Protein AF-A0A422M312-F1 (afdb_monomer_lite)

Radius of gyration: 14.42 Å; chains: 1; bounding box: 33×27×39 Å

Organism: Lacticaseibacillus paracasei (NCBI:txid1597)

Secondary structure (DSSP, 8-state):
--EEEEEE-GGG-EEEEEEETTEEEEEEE--S---TTTGGG-----TT-HHHHHHHHHHHHHHHSTT-------STTT--SEEEETTTTEEEEEEEETTEEEEE---TTS-EEEEE-HHHHHHHHHHHHHHHHHHHT-

Structure (mmCIF, N/CA/C/O backbone):
data_AF-A0A422M312-F1
#
_entry.id   AF-A0A422M312-F1
#
loop_
_atom_site.group_PDB
_atom_site.id
_atom_site.type_symbol
_atom_site.label_atom_id
_atom_site.label_alt_id
_atom_site.label_comp_id
_atom_site.label_asym_id
_atom_site.label_entity_id
_atom_site.label_seq_id
_atom_site.pdbx_PDB_ins_code
_atom_site.Cartn_x
_atom_site.Cartn_y
_atom_site.Cartn_z
_atom_site.occupancy
_atom_site.B_iso_or_equiv
_atom_site.auth_seq_id
_atom_site.auth_comp_id
_atom_site.auth_asym_id
_atom_site.auth_atom_id
_atom_site.pdbx_PDB_model_num
ATOM 1 N N . MET A 1 1 ? 14.267 12.890 1.325 1.00 73.19 1 MET A N 1
ATOM 2 C CA . MET A 1 1 ? 13.389 13.545 2.323 1.00 73.19 1 MET A CA 1
ATOM 3 C C . MET A 1 1 ? 12.141 12.694 2.525 1.00 73.19 1 MET A C 1
ATOM 5 O O . MET A 1 1 ? 11.641 12.159 1.543 1.00 73.19 1 MET A O 1
ATOM 9 N N . LYS A 1 2 ? 11.670 12.519 3.767 1.00 86.56 2 LYS A N 1
ATOM 10 C CA . LYS A 1 2 ? 10.434 11.776 4.073 1.00 86.56 2 LYS A CA 1
ATOM 11 C C . LYS A 1 2 ? 9.223 12.608 3.640 1.00 86.56 2 LYS A C 1
ATOM 13 O O . LYS A 1 2 ? 9.138 13.771 4.020 1.00 86.56 2 LYS A O 1
ATOM 18 N N . LYS A 1 3 ? 8.295 12.020 2.886 1.00 90.12 3 LYS A N 1
ATOM 19 C CA . LYS A 1 3 ? 7.008 12.641 2.524 1.00 90.12 3 LYS A CA 1
ATOM 20 C C . LYS A 1 3 ? 5.863 11.756 2.992 1.00 90.12 3 LYS A C 1
ATOM 22 O O . LYS A 1 3 ? 6.014 10.537 3.031 1.00 90.12 3 LYS A O 1
ATOM 27 N N . THR A 1 4 ? 4.758 12.369 3.397 1.00 92.12 4 THR A N 1
ATOM 28 C CA . THR A 1 4 ? 3.590 11.661 3.934 1.00 92.12 4 THR A CA 1
ATOM 29 C C . THR A 1 4 ? 2.318 12.295 3.390 1.00 92.12 4 THR A C 1
ATOM 31 O O . THR A 1 4 ? 2.247 13.519 3.311 1.00 92.12 4 THR A O 1
ATOM 34 N N . LYS A 1 5 ? 1.331 11.470 3.052 1.00 91.62 5 LYS A N 1
ATOM 35 C CA . LYS A 1 5 ? -0.025 11.883 2.690 1.00 91.62 5 LYS A CA 1
ATOM 36 C C . LYS A 1 5 ? -1.023 11.022 3.452 1.00 91.62 5 LYS A C 1
ATOM 38 O O . LYS A 1 5 ? -0.782 9.827 3.609 1.00 91.62 5 LYS A O 1
ATOM 43 N N . SER A 1 6 ? -2.096 11.632 3.937 1.00 89.38 6 SER A N 1
ATOM 44 C CA . SER A 1 6 ? -3.167 10.933 4.645 1.00 89.38 6 SER A CA 1
ATOM 45 C C . SER A 1 6 ? -4.463 11.057 3.858 1.00 89.38 6 SER A C 1
ATOM 47 O O . SER A 1 6 ? -4.741 12.127 3.324 1.00 89.38 6 SER A O 1
ATOM 49 N N . ILE A 1 7 ? -5.228 9.972 3.795 1.00 85.94 7 ILE A N 1
ATOM 50 C CA . ILE A 1 7 ? -6.547 9.902 3.169 1.00 85.94 7 ILE A CA 1
ATOM 51 C C . ILE A 1 7 ? -7.497 9.356 4.224 1.00 85.94 7 ILE A C 1
ATOM 53 O O . ILE A 1 7 ? -7.373 8.206 4.642 1.00 85.94 7 ILE A O 1
ATOM 57 N N . GLU A 1 8 ? -8.419 10.192 4.677 1.00 83.12 8 GLU A N 1
ATOM 58 C CA . GLU A 1 8 ? -9.490 9.774 5.578 1.00 83.12 8 GLU A CA 1
ATOM 59 C C . GLU A 1 8 ? -10.459 8.846 4.837 1.00 83.12 8 GLU A C 1
ATOM 61 O O . GLU A 1 8 ? -10.734 9.048 3.654 1.00 83.12 8 GLU A O 1
ATOM 66 N N . LEU A 1 9 ? -10.960 7.821 5.507 1.00 75.25 9 LEU A N 1
ATOM 67 C CA . LEU A 1 9 ? -11.964 6.893 5.003 1.00 75.25 9 LEU A CA 1
ATOM 68 C C . LEU A 1 9 ? -13.280 7.094 5.760 1.00 75.25 9 LEU A C 1
ATOM 70 O O . LEU A 1 9 ? -13.347 7.824 6.749 1.00 75.25 9 LEU A O 1
ATOM 74 N N . ASP A 1 10 ? -14.322 6.408 5.304 1.00 67.00 10 ASP A N 1
ATOM 75 C CA . ASP A 1 10 ? -15.591 6.361 6.022 1.00 67.00 10 ASP A CA 1
ATOM 76 C C . ASP A 1 10 ? -15.390 5.775 7.429 1.00 67.00 10 ASP A C 1
ATOM 78 O O . ASP A 1 10 ? -14.517 4.931 7.659 1.00 67.00 10 ASP A O 1
ATOM 82 N N . ASN A 1 11 ? -16.210 6.231 8.378 1.00 64.94 11 ASN A N 1
ATOM 83 C CA . ASN A 1 11 ? -16.141 5.828 9.786 1.00 64.94 11 ASN A CA 1
ATOM 84 C C . ASN A 1 11 ? -14.784 6.153 10.429 1.00 64.94 11 ASN A C 1
ATOM 86 O O . ASN A 1 11 ? -14.292 5.355 11.217 1.00 64.94 11 ASN A O 1
ATOM 90 N N . GLY A 1 12 ? -14.166 7.272 10.014 1.00 67.00 12 GLY A N 1
ATOM 91 C CA . GLY A 1 12 ? -12.958 7.926 10.544 1.00 67.00 12 GLY A CA 1
ATOM 92 C C . GLY A 1 12 ? -11.662 7.104 10.570 1.00 67.00 12 GLY A C 1
ATOM 93 O O . GLY A 1 12 ? -10.646 7.568 11.094 1.00 67.00 12 GLY A O 1
ATOM 94 N N . SER A 1 13 ? -11.662 5.904 9.984 1.00 74.44 13 SER A N 1
ATOM 95 C CA . SER A 1 13 ? -10.420 5.193 9.661 1.00 74.44 13 SER A CA 1
ATOM 96 C C . SER A 1 13 ? -9.606 6.032 8.673 1.00 74.44 13 SER A C 1
ATOM 98 O O . SER A 1 13 ? -10.161 6.854 7.948 1.00 74.44 13 SER A O 1
ATOM 100 N N . PHE A 1 14 ? -8.293 5.835 8.581 1.00 80.62 14 PHE A N 1
ATOM 101 C CA . PHE A 1 14 ? -7.504 6.559 7.580 1.00 80.62 14 PHE A CA 1
ATOM 102 C C . PHE A 1 14 ? -6.328 5.754 7.046 1.00 80.62 14 PHE A C 1
ATOM 104 O O . PHE A 1 14 ? -5.787 4.852 7.686 1.00 80.62 14 PHE A O 1
ATOM 111 N N . ILE A 1 15 ? -5.908 6.119 5.841 1.00 84.50 15 ILE A N 1
ATOM 112 C CA . ILE A 1 15 ? -4.732 5.578 5.174 1.00 84.50 15 ILE A CA 1
ATOM 113 C C . ILE A 1 15 ? -3.633 6.620 5.224 1.00 84.50 15 ILE A C 1
ATOM 115 O O . ILE A 1 15 ? -3.852 7.790 4.922 1.00 84.50 15 ILE A O 1
ATOM 119 N N . LYS A 1 16 ? -2.423 6.183 5.545 1.00 88.31 16 LYS A N 1
ATOM 120 C CA . LYS A 1 16 ? -1.216 6.994 5.509 1.00 88.31 16 LYS A CA 1
ATOM 121 C C . LYS A 1 16 ? -0.241 6.400 4.512 1.00 88.31 16 LYS A C 1
ATOM 123 O O . LYS A 1 16 ? 0.233 5.283 4.678 1.00 88.31 16 LYS A O 1
ATOM 128 N N . ILE A 1 17 ? 0.105 7.175 3.498 1.00 91.44 17 ILE A N 1
ATOM 129 C CA . ILE A 1 17 ? 1.078 6.798 2.480 1.00 91.44 17 ILE A CA 1
ATOM 130 C C . ILE A 1 17 ? 2.360 7.565 2.773 1.00 91.44 17 ILE A C 1
ATOM 132 O O . ILE A 1 17 ? 2.379 8.797 2.812 1.00 91.44 17 ILE A O 1
ATOM 136 N N . MET A 1 18 ? 3.440 6.834 3.012 1.00 94.12 18 MET A N 1
ATOM 137 C CA . MET A 1 18 ? 4.737 7.380 3.377 1.00 94.12 18 MET A CA 1
ATOM 138 C C . MET A 1 18 ? 5.784 6.994 2.343 1.00 94.12 18 MET A C 1
ATOM 140 O O . MET A 1 18 ? 5.987 5.821 2.061 1.00 94.12 18 MET A O 1
ATOM 144 N N . SER A 1 19 ? 6.519 7.985 1.850 1.00 94.31 19 SER A N 1
ATOM 145 C CA . SER A 1 19 ? 7.674 7.790 0.978 1.00 94.31 19 SER A CA 1
ATOM 146 C C . SER A 1 19 ? 8.968 8.080 1.731 1.00 94.31 19 SER A C 1
ATOM 148 O O . SER A 1 19 ? 9.114 9.125 2.379 1.00 94.31 19 SER A O 1
ATOM 150 N N . ARG A 1 20 ? 9.935 7.173 1.596 1.00 91.62 20 ARG A N 1
ATOM 151 C CA . ARG A 1 20 ? 11.336 7.304 2.015 1.00 91.62 20 ARG A CA 1
ATOM 152 C C . ARG A 1 20 ? 12.232 6.944 0.820 1.00 91.62 20 ARG A C 1
ATOM 154 O O . ARG A 1 20 ? 11.754 6.306 -0.116 1.00 91.62 20 ARG A O 1
ATOM 161 N N . PRO A 1 21 ? 13.525 7.316 0.824 1.00 90.25 21 PRO A N 1
ATOM 162 C CA . PRO A 1 21 ? 14.449 6.807 -0.185 1.00 90.25 21 PRO A CA 1
ATOM 163 C C . PRO A 1 21 ? 14.348 5.281 -0.269 1.00 90.25 21 PRO A C 1
ATOM 165 O O . PRO A 1 21 ? 14.475 4.596 0.745 1.00 90.25 21 PRO A O 1
ATOM 168 N N . HIS A 1 22 ? 14.073 4.774 -1.469 1.00 90.81 22 HIS A N 1
ATOM 169 C CA . HIS A 1 22 ? 13.989 3.346 -1.777 1.00 90.81 22 HIS A CA 1
ATOM 170 C C . HIS A 1 22 ? 12.880 2.541 -1.081 1.00 90.81 22 HIS A C 1
ATOM 172 O O . HIS A 1 22 ? 12.948 1.311 -1.093 1.00 90.81 22 HIS A O 1
ATOM 178 N N . LYS A 1 23 ? 11.864 3.189 -0.497 1.00 93.81 23 LYS A N 1
ATOM 179 C CA . LYS A 1 23 ? 10.756 2.491 0.165 1.00 93.81 23 LYS A CA 1
ATOM 180 C C . LYS A 1 23 ? 9.490 3.338 0.208 1.00 93.81 23 LYS A C 1
ATOM 182 O O . LYS A 1 23 ? 9.537 4.511 0.583 1.00 93.81 23 LYS A O 1
ATOM 187 N N . VAL A 1 24 ? 8.355 2.707 -0.071 1.00 94.56 24 VAL A N 1
ATOM 188 C CA . VAL A 1 24 ? 7.030 3.266 0.215 1.00 94.56 24 VAL A CA 1
ATOM 189 C C . VAL A 1 24 ? 6.344 2.377 1.239 1.00 94.56 24 VAL A C 1
ATOM 191 O O . VAL A 1 24 ? 6.363 1.159 1.106 1.00 94.56 24 VAL A O 1
ATOM 194 N N . THR A 1 25 ? 5.754 2.994 2.254 1.00 92.00 25 THR A N 1
ATOM 195 C CA . THR A 1 25 ? 4.937 2.312 3.255 1.00 92.00 25 THR A CA 1
ATOM 196 C C . THR A 1 25 ? 3.514 2.828 3.147 1.00 92.00 25 THR A C 1
ATOM 198 O O . THR A 1 25 ? 3.296 4.042 3.184 1.00 92.00 25 THR A O 1
ATOM 201 N N . ILE A 1 26 ? 2.555 1.919 3.035 1.00 89.12 26 ILE A N 1
ATOM 202 C CA . ILE A 1 26 ? 1.132 2.231 3.133 1.00 89.12 26 ILE A CA 1
ATOM 203 C C . ILE A 1 26 ? 0.661 1.679 4.470 1.00 89.12 26 ILE A C 1
ATOM 205 O O . ILE A 1 26 ? 0.721 0.477 4.697 1.00 89.12 26 ILE A O 1
ATOM 209 N N . SER A 1 27 ? 0.249 2.565 5.368 1.00 84.94 27 SER A N 1
ATOM 210 C CA . SER A 1 27 ? -0.268 2.208 6.684 1.00 84.94 27 SER A CA 1
ATOM 211 C C . SER A 1 27 ? -1.770 2.445 6.720 1.00 84.94 27 SER A C 1
ATOM 213 O O . SER A 1 27 ? -2.220 3.507 6.286 1.00 84.94 27 SER A O 1
ATOM 215 N N . ILE A 1 28 ? -2.540 1.502 7.254 1.00 79.38 28 ILE A N 1
ATOM 216 C CA . ILE A 1 28 ? -3.980 1.682 7.467 1.00 79.38 28 ILE A CA 1
ATOM 217 C C . ILE A 1 28 ? -4.285 1.640 8.950 1.00 79.38 28 ILE A C 1
ATOM 219 O O . ILE A 1 28 ? -3.923 0.689 9.637 1.00 79.38 28 ILE A O 1
ATOM 223 N N . TYR A 1 29 ? -4.962 2.686 9.403 1.00 74.62 29 TYR A N 1
ATOM 224 C CA . TYR A 1 29 ? -5.373 2.887 10.777 1.00 74.62 29 TYR A CA 1
ATOM 225 C C . TYR A 1 29 ? -6.873 2.610 10.863 1.00 74.62 29 TYR A C 1
ATOM 227 O O . TYR A 1 29 ? -7.655 3.412 10.334 1.00 74.62 29 TYR A O 1
ATOM 235 N N . PRO A 1 30 ? -7.284 1.477 11.452 1.00 67.81 30 PRO A N 1
ATOM 236 C CA . PRO A 1 30 ? -8.690 1.243 11.735 1.00 67.81 30 PRO A CA 1
ATOM 237 C C . PRO A 1 30 ? -9.182 2.220 12.811 1.00 67.81 30 PRO A C 1
ATOM 239 O O . PRO A 1 30 ? -8.419 2.596 13.703 1.00 67.81 30 PRO A O 1
ATOM 242 N N . ILE A 1 31 ? -10.450 2.634 12.740 1.00 60.41 31 ILE A N 1
ATOM 243 C CA . ILE A 1 31 ? -11.093 3.296 13.879 1.00 60.41 31 ILE A CA 1
ATOM 244 C C . ILE A 1 31 ? -11.390 2.296 14.995 1.00 60.41 31 ILE A C 1
ATOM 246 O O . ILE A 1 31 ? -11.620 1.113 14.756 1.00 60.41 31 ILE A O 1
ATOM 250 N N . SER A 1 32 ? -11.352 2.833 16.211 1.00 48.56 32 SER A N 1
ATOM 251 C CA . SER A 1 32 ? -11.246 2.237 17.546 1.00 48.56 32 SER A CA 1
ATOM 252 C C . SER A 1 32 ? -12.255 1.160 17.975 1.00 48.56 32 SER A C 1
ATOM 254 O O . SER A 1 32 ? -12.259 0.804 19.146 1.00 48.56 32 SER A O 1
ATOM 256 N N . GLU A 1 33 ? -13.099 0.623 17.095 1.00 49.88 33 GLU A N 1
ATOM 257 C CA . GLU A 1 33 ? -14.113 -0.383 17.465 1.00 49.88 33 GLU A CA 1
ATOM 258 C C . GLU A 1 33 ? -14.135 -1.584 16.514 1.00 49.88 33 GLU A C 1
ATOM 260 O O . GLU A 1 33 ? -15.183 -2.126 16.164 1.00 49.88 33 GLU A O 1
ATOM 265 N N . ILE A 1 34 ? -12.961 -2.042 16.090 1.00 52.38 34 ILE A N 1
ATOM 266 C CA . ILE A 1 34 ? -12.855 -3.420 15.615 1.00 52.38 34 ILE A CA 1
ATOM 267 C C . ILE A 1 34 ? -12.815 -4.281 16.882 1.00 52.38 34 ILE A C 1
ATOM 269 O O . ILE A 1 34 ? -11.938 -4.103 17.721 1.00 52.38 34 ILE A O 1
ATOM 273 N N . THR A 1 35 ? -13.810 -5.142 17.099 1.00 52.62 35 THR A N 1
ATOM 274 C CA . THR A 1 35 ? -13.770 -6.118 18.201 1.00 52.62 35 THR A CA 1
ATOM 275 C C . THR A 1 35 ? -12.741 -7.203 17.877 1.00 52.62 35 THR A C 1
ATOM 277 O O . THR A 1 35 ? -12.492 -7.456 16.699 1.00 52.62 35 THR A O 1
ATOM 280 N N . VAL A 1 36 ? -12.168 -7.878 18.888 1.00 48.34 36 VAL A N 1
ATOM 281 C CA . VAL A 1 36 ? -11.199 -8.999 18.735 1.00 48.34 36 VAL A CA 1
ATOM 282 C C . VAL A 1 36 ? -11.639 -10.006 17.651 1.00 48.34 36 VAL A C 1
ATOM 284 O O . VAL A 1 36 ? -10.830 -10.491 16.865 1.00 48.34 36 VAL A O 1
ATOM 287 N N . GLU A 1 37 ? -12.947 -10.237 17.541 1.00 45.56 37 GLU A N 1
ATOM 288 C CA . GLU A 1 37 ? -13.593 -11.160 16.599 1.00 45.56 37 GLU A CA 1
ATOM 289 C C . GLU A 1 37 ? -13.677 -10.634 15.147 1.00 45.56 37 GLU A C 1
ATOM 291 O O . GLU A 1 37 ? -13.771 -11.424 14.209 1.00 45.56 37 GLU A O 1
ATOM 296 N N . LEU A 1 38 ? -13.600 -9.316 14.932 1.00 50.09 38 LEU A N 1
ATOM 297 C CA . LEU A 1 38 ? -13.598 -8.658 13.617 1.00 50.09 38 LEU A CA 1
ATOM 298 C C . LEU A 1 38 ? -12.179 -8.434 13.044 1.00 50.09 38 LEU A C 1
ATOM 300 O O . LEU A 1 38 ? -12.055 -8.201 11.842 1.00 50.09 38 LEU A O 1
ATOM 304 N N . TYR A 1 39 ? -11.105 -8.537 13.841 1.00 51.34 39 TYR A N 1
ATOM 305 C CA . TYR A 1 39 ? -9.727 -8.212 13.407 1.00 51.34 39 TYR A CA 1
ATOM 306 C C . TYR A 1 39 ? -9.148 -9.149 12.341 1.00 51.34 39 TYR A C 1
ATOM 308 O O . TYR A 1 39 ? -8.424 -8.693 11.451 1.00 51.34 39 TYR A O 1
ATOM 316 N N . ALA A 1 40 ? -9.494 -10.439 12.380 1.00 49.56 40 ALA A N 1
ATOM 317 C CA . ALA A 1 40 ? -9.016 -11.417 11.399 1.00 49.56 40 ALA A CA 1
ATOM 318 C C . ALA A 1 40 ? -9.578 -11.171 9.982 1.00 49.56 40 ALA A C 1
ATOM 320 O O . ALA A 1 40 ? -9.007 -11.632 8.995 1.00 49.56 40 ALA A O 1
ATOM 321 N N . HIS A 1 41 ? -10.678 -10.414 9.869 1.00 47.81 41 HIS A N 1
ATOM 322 C CA . HIS A 1 41 ? -11.415 -10.196 8.618 1.00 47.81 41 HIS A CA 1
ATOM 323 C C . HIS A 1 41 ? -11.772 -8.732 8.351 1.00 47.81 41 HIS A C 1
ATOM 325 O O . HIS A 1 41 ? -12.574 -8.442 7.457 1.00 47.81 41 HIS A O 1
ATOM 331 N N . ALA A 1 42 ? -11.197 -7.799 9.108 1.00 52.03 42 ALA A N 1
ATOM 332 C CA . ALA A 1 42 ? -11.432 -6.388 8.880 1.00 52.03 42 ALA A CA 1
ATOM 333 C C . ALA A 1 42 ? -10.965 -6.011 7.471 1.00 52.03 42 ALA A C 1
ATOM 335 O O . ALA A 1 42 ? -9.922 -6.460 6.997 1.00 52.03 42 ALA A O 1
ATOM 336 N N . LYS A 1 43 ? -11.800 -5.227 6.785 1.00 57.47 43 LYS A N 1
ATOM 337 C CA . LYS A 1 43 ? -11.647 -4.889 5.374 1.00 57.47 43 LYS A CA 1
ATOM 338 C C . LYS A 1 43 ? -11.974 -3.420 5.181 1.00 57.47 43 LYS A C 1
ATOM 340 O O . LYS A 1 43 ? -13.138 -3.026 5.230 1.00 57.47 43 LYS A O 1
ATOM 345 N N . ALA A 1 44 ? -10.951 -2.604 4.953 1.00 60.03 44 ALA A N 1
ATOM 346 C CA . ALA A 1 44 ? -11.161 -1.230 4.517 1.00 60.03 44 ALA A CA 1
ATOM 347 C C . ALA A 1 44 ? -11.606 -1.216 3.047 1.00 60.03 44 ALA A C 1
ATOM 349 O O . ALA A 1 44 ? -11.147 -2.024 2.241 1.00 60.03 44 ALA A O 1
ATOM 350 N N . LYS A 1 45 ? -12.499 -0.288 2.693 1.00 62.94 45 LYS A N 1
ATOM 351 C CA . LYS A 1 45 ? -12.919 -0.042 1.310 1.00 62.94 45 LYS A CA 1
ATOM 352 C C . LYS A 1 45 ? -12.725 1.434 0.995 1.00 62.94 45 LYS A C 1
ATOM 354 O O . LYS A 1 45 ? -13.328 2.290 1.626 1.00 62.94 45 LYS A O 1
ATOM 359 N N . ILE A 1 46 ? -11.911 1.729 -0.015 1.00 64.88 46 ILE A N 1
ATOM 360 C CA . ILE A 1 46 ? -11.667 3.097 -0.503 1.00 64.88 46 ILE A CA 1
ATOM 361 C C . ILE A 1 46 ? -12.723 3.460 -1.564 1.00 64.88 46 ILE A C 1
ATOM 363 O O . ILE A 1 46 ? -12.405 3.778 -2.710 1.00 64.88 46 ILE A O 1
ATOM 367 N N . ALA A 1 47 ? -14.009 3.341 -1.223 1.00 62.66 47 ALA A N 1
ATOM 368 C CA . ALA A 1 47 ? -15.075 3.731 -2.144 1.00 62.66 47 ALA A CA 1
ATOM 369 C C . ALA A 1 47 ? -15.030 5.252 -2.375 1.00 62.66 47 ALA A C 1
ATOM 371 O O . ALA A 1 47 ? -14.854 6.017 -1.435 1.00 62.66 47 ALA A O 1
ATOM 372 N N . GLY A 1 48 ? -15.137 5.706 -3.627 1.00 70.12 48 GLY A N 1
ATOM 373 C CA . GLY A 1 48 ? -15.187 7.139 -3.962 1.00 70.12 48 GLY A CA 1
ATOM 374 C C . GLY A 1 48 ? -13.862 7.914 -3.865 1.00 70.12 48 GLY A C 1
ATOM 375 O O . GLY A 1 48 ? -13.791 9.025 -4.378 1.00 70.12 48 GLY A O 1
ATOM 376 N N . LYS A 1 49 ? -12.797 7.337 -3.287 1.00 77.44 49 LYS A N 1
ATOM 377 C CA . LYS A 1 49 ? -11.458 7.963 -3.182 1.00 77.44 49 LYS A CA 1
ATOM 378 C C . LYS A 1 49 ? -10.365 7.234 -3.971 1.00 77.44 49 LYS A C 1
ATOM 380 O O . LYS A 1 49 ? -9.179 7.459 -3.747 1.00 77.44 49 LYS A O 1
ATOM 385 N N . ALA A 1 50 ? -10.745 6.357 -4.902 1.00 79.31 50 ALA A N 1
ATOM 386 C CA . ALA A 1 50 ? -9.806 5.538 -5.673 1.00 79.31 50 ALA A CA 1
ATOM 387 C C . ALA A 1 50 ? -8.795 6.379 -6.479 1.00 79.31 50 ALA A C 1
ATOM 389 O O . ALA A 1 50 ? -7.600 6.094 -6.439 1.00 79.31 50 ALA A O 1
ATOM 390 N N . GLU A 1 51 ? -9.249 7.449 -7.140 1.00 83.69 51 GLU A N 1
ATOM 391 C CA . GLU A 1 51 ? -8.372 8.367 -7.887 1.00 83.69 51 GLU A CA 1
ATOM 392 C C . GLU A 1 51 ? -7.404 9.121 -6.968 1.00 83.69 51 GLU A C 1
ATOM 394 O O . GLU A 1 51 ? -6.213 9.245 -7.261 1.00 83.69 51 GLU A O 1
ATOM 399 N N . GLU A 1 52 ? -7.895 9.593 -5.818 1.00 88.38 52 GLU A N 1
ATOM 400 C CA . GLU A 1 52 ? -7.063 10.254 -4.811 1.00 88.38 52 GLU A CA 1
ATOM 401 C C . GLU A 1 52 ? -5.986 9.301 -4.279 1.00 88.38 52 GLU A C 1
ATOM 403 O O . GLU A 1 52 ? -4.816 9.680 -4.169 1.00 88.38 52 GLU A O 1
ATOM 408 N N . TYR A 1 53 ? -6.371 8.055 -3.999 1.00 87.69 53 TYR A N 1
ATOM 409 C CA . TYR A 1 53 ? -5.471 7.011 -3.536 1.00 87.69 53 TYR A CA 1
ATOM 410 C C . TYR A 1 53 ? -4.411 6.662 -4.582 1.00 87.69 53 TYR A C 1
ATOM 412 O O . TYR A 1 53 ? -3.222 6.728 -4.271 1.00 87.69 53 TYR A O 1
ATOM 420 N N . LEU A 1 54 ? -4.807 6.367 -5.826 1.00 89.44 54 LEU A N 1
ATOM 421 C CA . LEU A 1 54 ? -3.872 6.073 -6.915 1.00 89.44 54 LEU A CA 1
ATOM 422 C C . LEU A 1 54 ? -2.882 7.225 -7.106 1.00 89.44 54 LEU A C 1
ATOM 424 O O . LEU A 1 54 ? -1.672 6.998 -7.147 1.00 89.44 54 LEU A O 1
ATOM 428 N N . LYS A 1 55 ? -3.372 8.469 -7.139 1.00 91.88 55 LYS A N 1
ATOM 429 C CA . LYS A 1 55 ? -2.517 9.655 -7.240 1.00 91.88 55 LYS A CA 1
ATOM 430 C C . LYS A 1 55 ? -1.530 9.742 -6.075 1.00 91.88 55 LYS A C 1
ATOM 432 O O . LYS A 1 55 ? -0.350 9.994 -6.299 1.00 91.88 55 LYS A O 1
ATOM 437 N N . ALA A 1 56 ? -1.977 9.512 -4.843 1.00 93.31 56 ALA A N 1
ATOM 438 C CA . ALA A 1 56 ? -1.112 9.567 -3.668 1.00 93.31 56 ALA A CA 1
ATOM 439 C C . ALA A 1 56 ? -0.052 8.448 -3.649 1.00 93.31 56 ALA A C 1
ATOM 441 O O . ALA A 1 56 ? 1.090 8.695 -3.254 1.00 93.31 56 ALA A O 1
ATOM 442 N N . VAL A 1 57 ? -0.399 7.236 -4.097 1.00 93.56 57 VAL A N 1
ATOM 443 C CA . VAL A 1 57 ? 0.549 6.117 -4.226 1.00 93.56 57 VAL A CA 1
ATOM 444 C C . VAL A 1 57 ? 1.567 6.403 -5.330 1.00 93.56 57 VAL A C 1
ATOM 446 O O . VAL A 1 57 ? 2.763 6.237 -5.094 1.00 93.56 57 VAL A O 1
ATOM 449 N N . GLN A 1 58 ? 1.127 6.903 -6.488 1.00 95.06 58 GLN A N 1
ATOM 450 C CA . GLN A 1 58 ? 2.008 7.304 -7.588 1.00 95.06 58 GLN A CA 1
ATOM 451 C C . GLN A 1 58 ? 2.978 8.409 -7.151 1.00 95.06 58 GLN A C 1
ATOM 453 O O . GLN A 1 58 ? 4.187 8.264 -7.313 1.00 95.06 58 GLN A O 1
ATOM 458 N N . GLU A 1 59 ? 2.478 9.467 -6.502 1.00 95.50 59 GLU A N 1
ATOM 459 C CA . GLU A 1 59 ? 3.310 10.538 -5.943 1.00 95.50 59 GLU A CA 1
ATOM 460 C C . GLU A 1 59 ? 4.358 9.972 -4.973 1.00 95.50 59 GLU A C 1
ATOM 462 O O . GLU A 1 59 ? 5.532 10.343 -5.024 1.00 95.50 59 GLU A O 1
ATOM 467 N N . ALA A 1 60 ? 3.969 9.065 -4.073 1.00 96.69 60 ALA A N 1
ATOM 468 C CA . ALA A 1 60 ? 4.902 8.434 -3.145 1.00 96.69 60 ALA A CA 1
ATOM 469 C C . ALA A 1 60 ? 5.952 7.577 -3.868 1.00 96.69 60 ALA A C 1
ATOM 471 O O . ALA A 1 60 ? 7.130 7.621 -3.513 1.00 96.69 60 ALA A O 1
ATOM 472 N N . ALA A 1 61 ? 5.544 6.841 -4.897 1.00 96.44 61 ALA A N 1
ATOM 473 C CA . ALA A 1 61 ? 6.420 5.990 -5.681 1.00 96.44 61 ALA A CA 1
ATOM 474 C C . ALA A 1 61 ? 7.453 6.802 -6.477 1.00 96.44 61 ALA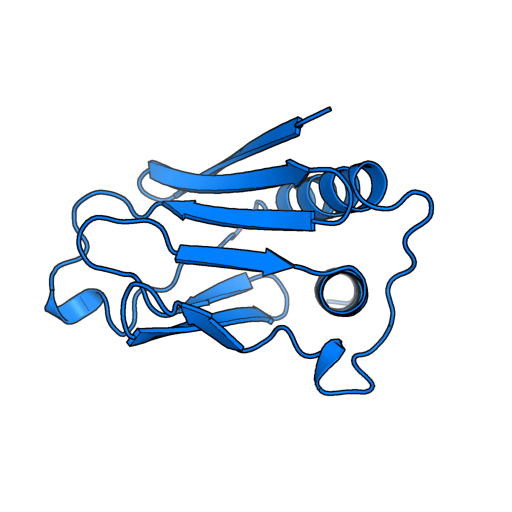 A C 1
ATOM 476 O O . ALA A 1 61 ? 8.640 6.490 -6.397 1.00 96.44 61 ALA A O 1
ATOM 477 N N . ASP A 1 62 ? 7.045 7.883 -7.145 1.00 95.94 62 ASP A N 1
ATOM 478 C CA . ASP A 1 62 ? 7.956 8.785 -7.864 1.00 95.94 62 ASP A CA 1
ATOM 479 C C . ASP A 1 62 ? 8.956 9.470 -6.926 1.00 95.94 62 ASP A C 1
ATOM 481 O O . ASP A 1 62 ? 10.122 9.668 -7.270 1.00 95.94 62 ASP A O 1
ATOM 485 N N . ASN A 1 63 ? 8.525 9.791 -5.702 1.00 95.44 63 ASN A N 1
ATOM 486 C CA . ASN A 1 63 ? 9.409 10.347 -4.681 1.00 95.44 63 ASN A CA 1
ATOM 487 C C . ASN A 1 63 ? 10.463 9.337 -4.190 1.00 95.44 63 ASN A C 1
ATOM 489 O O . ASN A 1 63 ? 11.578 9.741 -3.851 1.00 95.44 63 ASN A O 1
ATOM 493 N N . ALA A 1 64 ? 10.120 8.049 -4.099 1.00 96.25 64 ALA A N 1
ATOM 494 C CA . ALA A 1 64 ? 11.034 6.996 -3.654 1.00 96.25 64 ALA A CA 1
ATOM 495 C C . ALA A 1 64 ? 11.939 6.482 -4.787 1.00 96.25 64 ALA A C 1
ATOM 497 O O . ALA A 1 64 ? 13.101 6.138 -4.543 1.00 96.25 64 ALA A O 1
ATOM 498 N N . TRP A 1 65 ? 11.411 6.443 -6.013 1.00 96.69 65 TRP A N 1
ATOM 499 C CA . TRP A 1 65 ? 12.061 5.951 -7.222 1.00 96.69 65 TRP A CA 1
ATOM 500 C C . TRP A 1 65 ? 11.647 6.809 -8.431 1.00 96.69 65 TRP A C 1
ATOM 502 O O . TRP A 1 65 ? 10.630 6.523 -9.061 1.00 96.69 65 TRP A O 1
ATOM 512 N N . PRO A 1 66 ? 12.443 7.824 -8.807 1.00 93.81 66 PRO A N 1
ATOM 513 C CA . PRO A 1 66 ? 12.134 8.666 -9.959 1.00 93.81 66 PRO A CA 1
ATOM 514 C C . PRO A 1 66 ? 11.950 7.850 -11.243 1.00 93.81 66 PRO A C 1
ATOM 516 O O . PRO A 1 66 ? 12.744 6.945 -11.525 1.00 93.81 66 PRO A O 1
ATOM 519 N N . ASN A 1 67 ? 10.930 8.197 -12.035 1.00 91.88 67 ASN A N 1
ATOM 520 C CA . ASN A 1 67 ? 10.560 7.505 -13.275 1.00 91.88 67 ASN A CA 1
ATOM 521 C C . ASN A 1 67 ? 10.212 6.022 -13.060 1.00 91.88 67 ASN A C 1
ATOM 523 O O . ASN A 1 67 ? 10.575 5.162 -13.874 1.00 91.88 67 ASN A O 1
ATOM 527 N N . ILE A 1 68 ? 9.554 5.694 -11.944 1.00 95.81 68 ILE A N 1
ATOM 528 C CA . ILE A 1 68 ? 9.056 4.339 -11.721 1.00 95.81 68 ILE A CA 1
ATOM 529 C C . ILE A 1 68 ? 8.044 3.974 -12.810 1.00 95.81 68 ILE A C 1
ATOM 531 O O . ILE A 1 68 ? 7.161 4.753 -13.156 1.00 95.81 68 ILE A O 1
ATOM 535 N N . LYS A 1 69 ? 8.194 2.775 -13.376 1.00 96.50 69 LYS A N 1
ATOM 536 C CA . LYS A 1 69 ? 7.304 2.269 -14.423 1.00 96.50 69 LYS A CA 1
ATOM 537 C C . LYS A 1 69 ? 6.465 1.119 -13.878 1.00 96.50 69 LYS A C 1
ATOM 539 O O . LYS A 1 69 ? 7.080 0.144 -13.427 1.00 96.50 69 LYS A O 1
ATOM 544 N N . PRO A 1 70 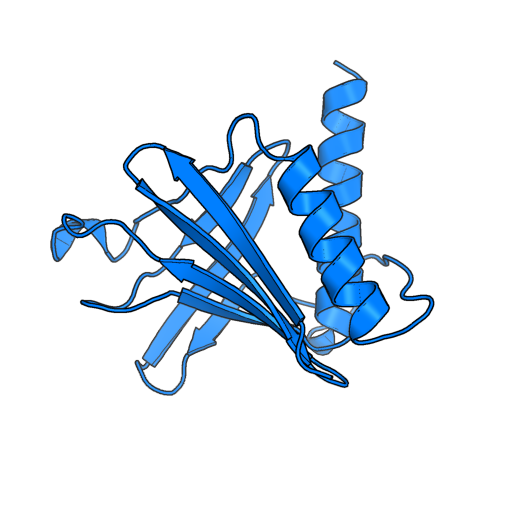? 5.126 1.211 -13.931 1.00 95.31 70 PRO A N 1
ATOM 545 C CA . PRO A 1 70 ? 4.243 0.094 -13.629 1.00 95.31 70 PRO A CA 1
ATOM 546 C C . PRO A 1 70 ? 4.581 -1.127 -14.489 1.00 95.31 70 PRO A C 1
ATOM 548 O O . PRO A 1 70 ? 4.963 -0.984 -15.653 1.00 95.31 70 PRO A O 1
ATOM 551 N N . LYS A 1 71 ? 4.489 -2.324 -13.910 1.00 94.88 71 LYS A N 1
ATOM 552 C CA . LYS A 1 71 ? 4.803 -3.584 -14.594 1.00 94.88 71 LYS A CA 1
ATOM 553 C C . LYS A 1 71 ? 4.059 -4.752 -13.938 1.00 94.88 71 LYS A C 1
ATOM 555 O O . LYS A 1 71 ? 4.042 -4.837 -12.717 1.00 94.88 71 LYS A O 1
ATOM 560 N N . VAL A 1 72 ? 3.580 -5.703 -14.734 1.00 92.44 72 VAL A N 1
ATOM 561 C CA . VAL A 1 72 ? 3.002 -6.970 -14.247 1.00 92.44 72 VAL A CA 1
ATOM 562 C C . VAL A 1 72 ? 3.973 -7.703 -13.309 1.00 92.44 72 VAL A C 1
ATOM 564 O O . VAL A 1 72 ? 5.186 -7.731 -13.552 1.00 92.44 72 VAL A O 1
ATOM 567 N N . ALA A 1 73 ? 3.453 -8.296 -12.233 1.00 90.25 73 ALA A N 1
ATOM 568 C CA . ALA A 1 73 ? 4.249 -9.144 -11.351 1.00 90.25 73 ALA A CA 1
ATOM 569 C C . ALA A 1 73 ? 4.791 -10.360 -12.123 1.00 90.25 73 ALA A C 1
ATOM 571 O O . ALA A 1 73 ? 4.036 -11.133 -12.701 1.00 90.25 73 ALA A O 1
ATOM 572 N N . ASP A 1 74 ? 6.116 -10.518 -12.142 1.00 91.19 74 ASP A N 1
ATOM 573 C CA . ASP A 1 74 ? 6.812 -11.570 -12.899 1.00 91.19 74 ASP A CA 1
ATOM 574 C C . ASP A 1 74 ? 7.712 -12.452 -12.025 1.00 91.19 74 ASP A C 1
ATOM 576 O O . ASP A 1 74 ? 8.451 -13.300 -12.525 1.00 91.19 74 ASP A O 1
ATOM 580 N N . SER A 1 75 ? 7.717 -12.213 -10.714 1.00 88.62 75 SER A N 1
ATOM 581 C CA . SER A 1 75 ? 8.513 -12.968 -9.757 1.00 88.62 75 SER A CA 1
ATOM 582 C C . SER A 1 75 ? 8.002 -12.780 -8.334 1.00 88.62 75 SER A C 1
ATOM 584 O O . SER A 1 75 ? 7.326 -11.801 -8.028 1.00 88.62 75 SER A O 1
ATOM 586 N N . TRP A 1 76 ? 8.452 -13.652 -7.433 1.00 82.88 76 TRP A N 1
ATOM 587 C CA . TRP A 1 76 ? 8.230 -13.542 -5.988 1.00 82.88 76 TRP A CA 1
ATOM 588 C C . TRP A 1 76 ? 8.618 -12.178 -5.399 1.00 82.88 76 TRP A C 1
ATOM 590 O O . TRP A 1 76 ? 7.974 -11.673 -4.490 1.00 82.88 76 TRP A O 1
ATOM 600 N N . GLY A 1 77 ? 9.665 -11.537 -5.929 1.00 85.12 77 GLY A N 1
ATOM 601 C CA . GLY A 1 77 ? 10.089 -10.212 -5.462 1.00 85.12 77 GLY A CA 1
ATOM 602 C C . GLY A 1 77 ? 9.173 -9.068 -5.912 1.00 85.12 77 GLY A C 1
ATOM 603 O O . GLY A 1 77 ? 9.325 -7.951 -5.418 1.00 85.12 77 GLY A O 1
ATOM 604 N N . ALA A 1 78 ? 8.284 -9.328 -6.873 1.00 88.12 78 ALA A N 1
ATOM 605 C CA . ALA A 1 78 ? 7.268 -8.404 -7.366 1.00 88.12 78 ALA A CA 1
ATOM 606 C C . ALA A 1 78 ? 5.881 -8.675 -6.760 1.00 88.12 78 ALA A C 1
ATOM 608 O O . ALA A 1 78 ? 5.033 -7.788 -6.807 1.00 88.12 78 ALA A O 1
ATOM 609 N N . ASP A 1 79 ? 5.681 -9.850 -6.158 1.00 87.81 79 ASP A N 1
ATOM 610 C CA . ASP A 1 79 ? 4.457 -10.178 -5.439 1.00 87.81 79 ASP A CA 1
ATOM 611 C C . ASP A 1 79 ? 4.310 -9.293 -4.196 1.00 87.81 79 ASP A C 1
ATOM 613 O O . ASP A 1 79 ? 5.221 -9.169 -3.362 1.00 87.81 79 ASP A O 1
ATOM 617 N N . TYR A 1 80 ? 3.169 -8.619 -4.136 1.00 87.31 80 TYR A N 1
ATOM 618 C CA . TYR A 1 80 ? 2.781 -7.689 -3.090 1.00 87.31 80 TYR A CA 1
ATOM 619 C C . TYR A 1 80 ? 1.485 -8.115 -2.391 1.00 87.31 80 TYR A C 1
ATOM 621 O O . TYR A 1 80 ? 1.104 -7.443 -1.434 1.00 87.31 80 TYR A O 1
ATOM 629 N N . ALA A 1 81 ? 0.815 -9.171 -2.878 1.00 82.31 81 ALA A N 1
ATOM 630 C CA . ALA A 1 81 ? -0.535 -9.535 -2.465 1.00 82.31 81 ALA A CA 1
ATOM 631 C C . ALA A 1 81 ? -0.597 -9.897 -0.982 1.00 82.31 81 ALA A C 1
ATOM 633 O O . ALA A 1 81 ? -1.560 -9.534 -0.317 1.00 82.31 81 ALA A O 1
ATOM 634 N N . GLU A 1 82 ? 0.458 -10.533 -0.469 1.00 79.50 82 GLU A N 1
ATOM 635 C CA . GLU A 1 82 ? 0.613 -10.903 0.933 1.00 79.50 82 GLU A CA 1
ATOM 636 C C . GLU A 1 82 ? 1.938 -10.355 1.491 1.00 79.50 82 GLU A C 1
ATOM 638 O O . GLU A 1 82 ? 3.008 -10.469 0.878 1.00 79.50 82 GLU A O 1
ATOM 643 N N . MET A 1 83 ? 1.883 -9.723 2.662 1.00 78.44 83 MET A N 1
ATOM 644 C CA . MET A 1 83 ? 3.048 -9.202 3.372 1.00 78.44 83 MET A CA 1
ATOM 645 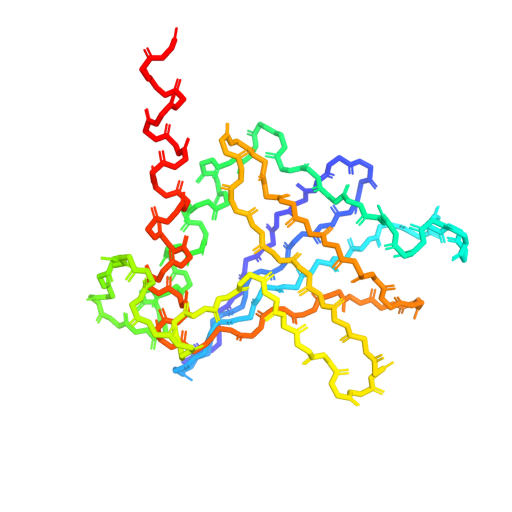C C . MET A 1 83 ? 3.036 -9.668 4.823 1.00 78.44 83 MET A C 1
ATOM 647 O O . MET A 1 83 ? 2.106 -9.378 5.568 1.00 78.44 83 MET A O 1
ATOM 651 N N . TYR A 1 84 ? 4.105 -10.349 5.223 1.00 75.75 84 TYR A N 1
ATOM 652 C CA . TYR A 1 84 ? 4.271 -10.854 6.580 1.00 75.75 84 TYR A CA 1
ATOM 653 C C . TYR A 1 84 ? 4.820 -9.780 7.528 1.00 75.75 84 TYR A C 1
ATOM 655 O O . TYR A 1 84 ? 5.860 -9.169 7.253 1.00 75.75 84 TYR A O 1
ATOM 663 N N . ASP A 1 85 ? 4.157 -9.590 8.667 1.00 74.19 85 ASP A N 1
ATOM 664 C CA . ASP A 1 85 ? 4.632 -8.772 9.779 1.00 74.19 85 ASP A CA 1
ATOM 665 C C . ASP A 1 85 ? 5.296 -9.644 10.841 1.00 74.19 85 ASP A C 1
ATOM 667 O O . ASP A 1 85 ? 4.656 -10.265 11.690 1.00 74.19 85 ASP A O 1
ATOM 671 N N . THR A 1 86 ? 6.626 -9.629 10.832 1.00 76.06 86 THR A N 1
ATOM 672 C CA . THR A 1 86 ? 7.441 -10.410 11.766 1.00 76.06 86 THR A CA 1
ATOM 673 C C . THR A 1 86 ? 7.234 -10.019 13.227 1.00 76.06 86 THR A C 1
ATOM 675 O O . THR A 1 86 ? 7.465 -10.842 14.106 1.00 76.06 86 THR A O 1
ATOM 678 N N . LYS A 1 87 ? 6.826 -8.777 13.524 1.00 74.38 87 LYS A N 1
ATOM 679 C CA . LYS A 1 87 ? 6.634 -8.338 14.914 1.00 74.38 87 LYS A CA 1
ATOM 680 C C . LYS A 1 87 ? 5.439 -9.044 15.552 1.00 74.38 87 LYS A C 1
ATOM 682 O O . LYS A 1 87 ? 5.426 -9.221 16.768 1.00 74.38 87 LYS A O 1
ATOM 687 N N . ARG A 1 88 ? 4.431 -9.377 14.749 1.00 68.38 88 ARG A N 1
ATOM 688 C CA . ARG A 1 88 ? 3.136 -9.864 15.228 1.00 68.38 88 ARG A CA 1
ATOM 689 C C . ARG A 1 88 ? 2.779 -11.262 14.745 1.00 68.38 88 ARG A C 1
ATOM 691 O O . ARG A 1 88 ? 1.767 -11.777 15.195 1.00 68.38 88 ARG A O 1
ATOM 698 N N . ASP A 1 89 ? 3.618 -11.859 13.901 1.00 73.50 89 ASP A N 1
ATOM 699 C CA . ASP A 1 89 ? 3.427 -13.210 13.368 1.00 73.50 89 ASP A CA 1
ATOM 700 C C . ASP A 1 89 ? 2.092 -13.349 12.615 1.00 73.50 89 ASP A C 1
ATOM 702 O O . ASP A 1 89 ? 1.311 -14.274 12.818 1.00 73.50 89 ASP A O 1
ATOM 706 N N . VAL A 1 90 ? 1.801 -12.358 11.763 1.00 68.81 90 VAL A N 1
ATOM 707 C CA . VAL A 1 90 ? 0.571 -12.289 10.961 1.00 68.81 90 VAL A CA 1
ATOM 708 C C . VAL A 1 90 ? 0.870 -11.882 9.522 1.00 68.81 90 VAL A C 1
ATOM 710 O O . VAL A 1 90 ? 1.818 -11.140 9.252 1.00 68.81 90 VAL A O 1
ATOM 713 N N . ASN A 1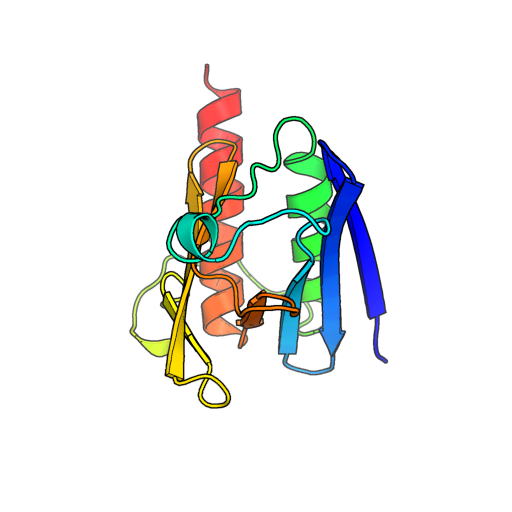 91 ? 0.032 -12.345 8.596 1.00 70.50 91 ASN A N 1
ATOM 714 C CA . ASN A 1 91 ? 0.043 -11.912 7.204 1.00 70.50 91 ASN A CA 1
ATOM 715 C C . ASN A 1 91 ? -1.015 -10.837 6.960 1.00 70.50 91 ASN A C 1
ATOM 717 O O . ASN A 1 91 ? -2.143 -10.921 7.450 1.00 70.50 91 ASN A O 1
ATOM 721 N N . TYR A 1 92 ? -0.635 -9.849 6.162 1.00 70.06 92 TYR A N 1
ATOM 722 C CA . TYR A 1 92 ? -1.509 -8.802 5.667 1.00 70.06 92 TYR A CA 1
ATOM 723 C C . TYR A 1 92 ? -1.732 -8.983 4.175 1.00 70.06 92 TYR A C 1
ATOM 725 O O . TYR A 1 92 ? -0.771 -9.216 3.442 1.00 70.06 92 TYR A O 1
ATOM 733 N N . GLU A 1 93 ? -2.963 -8.803 3.705 1.00 73.19 93 GLU A N 1
ATOM 734 C CA . GLU A 1 93 ? -3.255 -8.846 2.270 1.00 73.19 93 GLU A CA 1
ATOM 735 C C . GLU A 1 93 ? -3.575 -7.455 1.744 1.00 73.19 93 GLU A C 1
ATOM 737 O O . GLU A 1 93 ? -4.436 -6.785 2.306 1.00 73.19 93 GLU A O 1
ATOM 742 N N . ILE A 1 94 ? -2.941 -7.038 0.645 1.00 74.50 94 ILE A N 1
ATOM 743 C CA . ILE A 1 94 ? -3.331 -5.829 -0.091 1.00 74.50 94 ILE A CA 1
ATOM 744 C C . ILE A 1 94 ? -3.566 -6.154 -1.560 1.00 74.50 94 ILE A C 1
ATOM 746 O O . ILE A 1 94 ? -2.696 -6.685 -2.244 1.00 74.50 94 ILE A O 1
ATOM 750 N N . GLY A 1 95 ? -4.747 -5.806 -2.066 1.00 68.69 95 GLY A N 1
ATOM 751 C CA . GLY A 1 95 ? -5.116 -6.057 -3.457 1.00 68.69 95 GLY A CA 1
ATOM 752 C C . GLY A 1 95 ? -5.926 -4.920 -4.063 1.00 68.69 95 GLY A C 1
ATOM 753 O O . GLY A 1 95 ? -6.741 -4.299 -3.380 1.00 68.69 95 GLY A O 1
ATOM 754 N N . GLY A 1 96 ? -5.722 -4.660 -5.357 1.00 58.88 96 GLY A N 1
ATOM 755 C CA . GLY A 1 96 ? -6.544 -3.743 -6.147 1.00 58.88 96 GLY A CA 1
ATOM 756 C C . GLY A 1 96 ? -7.678 -4.487 -6.854 1.00 58.88 96 GLY A C 1
ATOM 757 O O . GLY A 1 96 ? -7.494 -5.005 -7.949 1.00 58.88 96 GLY A O 1
ATOM 758 N N . LEU A 1 97 ? -8.877 -4.540 -6.269 1.00 51.47 97 LEU A N 1
ATOM 759 C CA . LEU A 1 97 ? -10.054 -5.121 -6.924 1.00 51.47 97 LEU A CA 1
ATOM 760 C C . LEU A 1 97 ? -10.961 -4.024 -7.482 1.00 51.47 97 LEU A C 1
ATOM 762 O O . LEU A 1 97 ? -11.821 -3.518 -6.770 1.00 51.47 97 LEU A O 1
ATOM 766 N N . ARG A 1 98 ? -10.818 -3.698 -8.775 1.00 43.38 98 ARG A N 1
ATOM 767 C CA . ARG A 1 98 ? -11.835 -3.024 -9.624 1.00 43.38 98 ARG A CA 1
ATOM 768 C C . ARG A 1 98 ? -12.542 -1.778 -9.034 1.00 43.38 98 ARG A C 1
ATOM 770 O O . ARG A 1 98 ? -13.668 -1.529 -9.440 1.00 43.38 98 ARG A O 1
ATOM 777 N N . THR A 1 99 ? -11.936 -1.057 -8.075 1.00 42.94 99 THR A N 1
ATOM 778 C CA . THR A 1 99 ? -12.384 0.156 -7.310 1.00 42.94 99 THR A CA 1
ATOM 779 C C . THR A 1 99 ? -12.167 0.040 -5.794 1.00 42.94 99 THR A C 1
ATOM 781 O O . THR A 1 99 ? -12.330 1.015 -5.064 1.00 42.94 99 THR A O 1
ATOM 784 N N . ILE A 1 100 ? -11.808 -1.141 -5.294 1.00 45.81 100 ILE A N 1
ATOM 785 C CA . ILE A 1 100 ? -11.670 -1.436 -3.871 1.00 45.81 100 ILE A CA 1
ATOM 786 C C . ILE A 1 100 ? -10.244 -1.894 -3.620 1.00 45.81 100 ILE A C 1
ATOM 788 O O . ILE A 1 100 ? -9.835 -2.948 -4.100 1.00 45.81 100 ILE A O 1
ATOM 792 N N . VAL A 1 101 ? -9.503 -1.115 -2.838 1.00 54.50 101 VAL A N 1
ATOM 793 C CA . VAL A 1 101 ? -8.323 -1.652 -2.166 1.00 54.50 101 VAL A CA 1
ATOM 794 C C . VAL A 1 101 ? -8.837 -2.482 -1.005 1.00 54.50 101 VAL A C 1
ATOM 796 O O . VAL A 1 101 ? -9.471 -1.932 -0.107 1.00 54.50 101 VAL A O 1
ATOM 799 N N . GLN A 1 102 ? -8.635 -3.794 -1.070 1.00 56.03 102 GLN A N 1
ATOM 800 C CA . GLN A 1 102 ? -8.900 -4.692 0.045 1.00 56.03 102 GLN A CA 1
ATOM 801 C C . GLN A 1 102 ? -7.624 -4.807 0.862 1.00 56.03 102 GLN A C 1
ATOM 803 O O . GLN A 1 102 ? -6.560 -5.048 0.302 1.00 56.03 102 GLN A O 1
ATOM 808 N N . ILE A 1 103 ? -7.769 -4.611 2.164 1.00 57.03 103 ILE A N 1
ATOM 809 C CA . ILE A 1 103 ? -6.711 -4.704 3.161 1.00 57.03 103 ILE A CA 1
ATOM 810 C C . ILE A 1 103 ? -7.218 -5.674 4.219 1.00 57.03 103 ILE A C 1
ATOM 812 O O . ILE A 1 103 ? -8.281 -5.406 4.775 1.00 57.03 103 ILE A O 1
ATOM 816 N N . CYS A 1 104 ? -6.503 -6.771 4.458 1.00 55.78 104 CYS A N 1
ATOM 817 C CA . CYS A 1 104 ? -6.880 -7.808 5.426 1.00 55.78 104 CYS A CA 1
ATOM 818 C C . CYS A 1 104 ? -5.795 -7.984 6.492 1.00 55.78 104 CYS A C 1
ATOM 820 O O . CYS A 1 104 ? -4.621 -7.737 6.218 1.00 55.78 104 CYS A O 1
ATOM 822 N N . GLY A 1 105 ? -6.194 -8.474 7.669 1.00 55.19 105 GLY A N 1
ATOM 823 C CA . GLY A 1 105 ? -5.295 -8.766 8.785 1.00 55.19 105 GLY A CA 1
ATOM 824 C C . GLY A 1 105 ? -4.924 -7.495 9.536 1.00 55.19 105 GLY A C 1
ATOM 825 O O . GLY A 1 105 ? -4.022 -6.766 9.137 1.00 55.19 105 GLY A O 1
ATOM 826 N N . TYR A 1 106 ? -5.635 -7.201 10.622 1.00 64.19 106 TYR A N 1
ATOM 827 C CA . TYR A 1 106 ? -5.295 -6.063 11.467 1.00 64.19 106 TYR A CA 1
ATOM 828 C C . TYR A 1 106 ? -4.750 -6.548 12.800 1.00 64.19 106 TYR A C 1
ATOM 830 O O . TYR A 1 106 ? -5.364 -7.395 13.448 1.00 64.19 106 TYR A O 1
ATOM 838 N N . PRO A 1 107 ? -3.608 -6.011 13.226 1.00 56.12 107 PRO A N 1
ATOM 839 C CA . PRO A 1 107 ? -3.117 -6.277 14.554 1.00 56.12 107 PRO A CA 1
ATOM 840 C C . PRO A 1 107 ? -3.932 -5.532 15.624 1.00 56.12 107 PRO A C 1
ATOM 842 O O . PRO A 1 107 ? -4.233 -4.353 15.446 1.00 56.12 107 PRO A O 1
ATOM 845 N N . GLU A 1 108 ? -4.247 -6.198 16.741 1.00 57.78 108 GLU A N 1
ATOM 846 C CA . GLU A 1 108 ? -4.931 -5.580 17.892 1.00 57.78 108 GLU A CA 1
ATOM 847 C C . GLU A 1 108 ? -4.186 -4.298 18.325 1.00 57.78 108 GLU A C 1
ATOM 849 O O . GLU A 1 108 ? -2.953 -4.303 18.471 1.00 57.78 108 GLU A O 1
ATOM 854 N N . ASP A 1 109 ? -4.925 -3.191 18.443 1.00 65.00 109 ASP A N 1
ATOM 855 C CA . ASP A 1 109 ? -4.438 -1.852 18.812 1.00 65.00 109 ASP A CA 1
ATOM 856 C C . ASP A 1 109 ? -3.377 -1.210 17.885 1.00 65.00 109 ASP A C 1
ATOM 858 O O . ASP A 1 109 ? -2.583 -0.376 18.331 1.00 65.00 109 ASP A O 1
ATOM 862 N N . ASP A 1 110 ? -3.299 -1.575 16.597 1.00 69.69 110 ASP A N 1
ATOM 863 C CA . ASP A 1 110 ? -2.255 -1.049 15.696 1.00 69.69 110 ASP A CA 1
ATOM 864 C C . ASP A 1 110 ? -2.691 -0.963 14.224 1.00 69.69 110 ASP A C 1
ATOM 866 O O . ASP A 1 110 ? -3.823 -1.248 13.836 1.00 69.69 110 ASP A O 1
ATOM 870 N N . GLN A 1 111 ? -1.775 -0.482 13.392 1.00 73.12 111 GLN A N 1
ATOM 871 C CA . GLN A 1 111 ? -1.958 -0.248 11.968 1.00 73.12 111 GLN A CA 1
ATOM 872 C C . GLN A 1 111 ? -1.398 -1.419 11.141 1.00 73.12 111 GLN A C 1
ATOM 874 O O . GLN A 1 111 ? -0.311 -1.929 11.422 1.00 73.12 111 GLN A O 1
ATOM 879 N N . ALA A 1 112 ? -2.069 -1.785 10.049 1.00 76.50 112 ALA A N 1
ATOM 880 C CA . ALA A 1 112 ? -1.477 -2.680 9.051 1.00 76.50 112 ALA A CA 1
ATOM 881 C C . ALA A 1 112 ? -0.444 -1.897 8.225 1.00 76.50 112 ALA A C 1
ATOM 883 O O . ALA A 1 112 ? -0.765 -0.822 7.709 1.00 76.50 112 ALA A O 1
ATOM 884 N N . ASN A 1 113 ? 0.789 -2.403 8.105 1.00 82.06 113 ASN A N 1
ATOM 885 C CA . ASN A 1 113 ? 1.879 -1.745 7.376 1.00 82.06 113 ASN A CA 1
ATOM 886 C C . ASN A 1 113 ? 2.300 -2.558 6.152 1.00 82.06 113 ASN A C 1
ATOM 888 O O . ASN A 1 113 ? 2.870 -3.636 6.279 1.00 82.06 113 ASN A O 1
ATOM 892 N N . TYR A 1 114 ? 2.110 -1.982 4.971 1.00 86.19 114 TYR A N 1
ATOM 893 C CA . TYR A 1 114 ? 2.518 -2.574 3.704 1.00 86.19 114 TYR A CA 1
ATOM 894 C C . TYR A 1 114 ? 3.787 -1.901 3.212 1.00 86.19 114 TYR A C 1
ATOM 896 O O . TYR A 1 114 ? 3.773 -0.743 2.783 1.00 86.19 114 TYR A O 1
ATOM 904 N N . ASP A 1 115 ? 4.894 -2.629 3.299 1.00 90.25 115 ASP A N 1
ATOM 905 C CA . ASP A 1 115 ? 6.215 -2.144 2.940 1.00 90.25 115 ASP A CA 1
ATOM 906 C C . ASP A 1 115 ? 6.606 -2.580 1.527 1.00 90.25 115 ASP A C 1
ATOM 908 O O . ASP A 1 115 ? 6.957 -3.730 1.247 1.00 90.25 115 ASP A O 1
ATOM 912 N N . PHE A 1 116 ? 6.608 -1.608 0.623 1.00 93.38 116 PHE A N 1
ATOM 913 C CA . PHE A 1 116 ? 6.932 -1.818 -0.773 1.00 93.38 116 PHE A CA 1
ATOM 914 C C . PHE A 1 116 ? 8.414 -1.566 -1.033 1.00 93.38 116 PHE A C 1
ATOM 916 O O . PHE A 1 116 ? 8.950 -0.480 -0.787 1.00 93.38 116 PHE A O 1
ATOM 923 N N . ASN A 1 117 ? 9.061 -2.575 -1.616 1.00 93.94 117 ASN A N 1
ATOM 924 C CA . ASN A 1 117 ? 10.265 -2.379 -2.412 1.00 93.94 117 ASN A CA 1
ATOM 925 C C . ASN A 1 117 ? 9.879 -1.891 -3.825 1.00 93.94 117 ASN A C 1
ATOM 927 O O . ASN A 1 117 ? 8.699 -1.850 -4.183 1.00 93.94 117 ASN A O 1
ATOM 931 N N . LYS A 1 118 ? 10.880 -1.562 -4.654 1.00 95.81 118 LYS A N 1
ATOM 932 C CA . LYS A 1 118 ? 10.635 -1.052 -6.011 1.00 95.81 118 LYS A CA 1
ATOM 933 C C . LYS A 1 118 ? 9.781 -2.008 -6.848 1.00 95.81 118 LYS A C 1
ATOM 935 O O . LYS A 1 118 ? 8.815 -1.564 -7.449 1.00 95.81 118 LYS A O 1
ATOM 940 N N . ARG A 1 119 ? 10.122 -3.301 -6.886 1.00 95.12 119 ARG A N 1
ATOM 941 C CA . ARG A 1 119 ? 9.440 -4.293 -7.737 1.00 95.12 119 ARG A CA 1
ATOM 942 C C . ARG A 1 119 ? 7.979 -4.467 -7.328 1.00 95.12 119 ARG A C 1
ATOM 944 O O . ARG A 1 119 ? 7.116 -4.389 -8.191 1.00 95.12 119 ARG A O 1
ATOM 951 N N . ARG A 1 120 ? 7.712 -4.604 -6.026 1.00 94.38 120 ARG A N 1
ATOM 9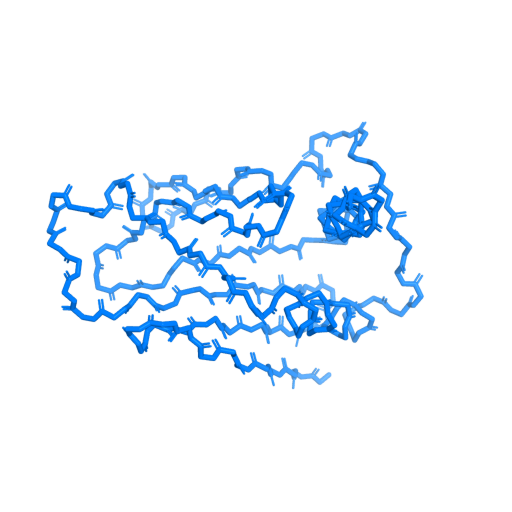52 C CA . ARG A 1 120 ? 6.347 -4.663 -5.480 1.00 94.38 120 ARG A CA 1
ATOM 953 C C . ARG A 1 120 ? 5.543 -3.418 -5.830 1.00 94.38 120 ARG A C 1
ATOM 955 O O . ARG A 1 120 ? 4.399 -3.533 -6.240 1.00 94.38 120 ARG A O 1
ATOM 962 N N . MET A 1 121 ? 6.146 -2.231 -5.719 1.00 95.44 121 MET A N 1
ATOM 963 C CA . MET A 1 121 ? 5.457 -0.988 -6.075 1.00 95.44 121 MET A CA 1
ATOM 964 C C . MET A 1 121 ? 5.131 -0.913 -7.572 1.00 95.44 121 MET A C 1
ATOM 966 O O . MET A 1 121 ? 4.053 -0.460 -7.937 1.00 95.44 121 MET A O 1
ATOM 9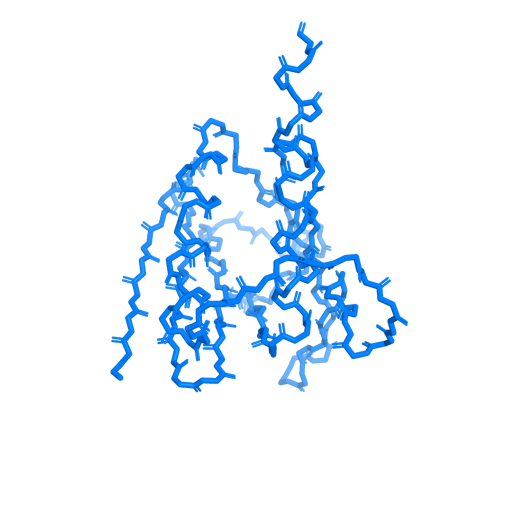70 N N . GLN A 1 122 ? 6.031 -1.368 -8.449 1.00 95.94 122 GLN A N 1
ATOM 971 C CA . GLN A 1 122 ? 5.760 -1.407 -9.892 1.00 95.94 122 GLN A CA 1
ATOM 972 C C . GLN A 1 122 ? 4.546 -2.280 -10.218 1.00 95.94 122 GLN A C 1
ATOM 974 O O . GLN A 1 122 ? 3.729 -1.892 -11.051 1.00 95.94 122 GLN A O 1
ATOM 979 N N . SER A 1 123 ? 4.427 -3.431 -9.560 1.00 93.88 123 SER A N 1
ATOM 980 C CA . SER A 1 123 ? 3.295 -4.340 -9.748 1.00 93.88 123 SER A CA 1
ATOM 981 C C . SER A 1 123 ? 2.017 -3.827 -9.117 1.00 93.88 123 SER A C 1
ATOM 983 O O . SER A 1 123 ? 0.980 -3.832 -9.770 1.00 93.88 123 SER A O 1
ATOM 985 N N . TYR A 1 124 ? 2.105 -3.241 -7.929 1.00 92.75 124 TYR A N 1
ATOM 986 C CA . TYR A 1 124 ? 0.940 -2.647 -7.297 1.00 92.75 124 TYR A CA 1
ATOM 987 C C . TYR A 1 124 ? 0.370 -1.465 -8.092 1.00 92.75 124 TYR A C 1
ATOM 989 O O . TYR A 1 124 ? -0.834 -1.391 -8.313 1.00 92.75 124 TYR A O 1
ATOM 997 N N . LEU A 1 125 ? 1.226 -0.569 -8.599 1.00 93.50 125 LEU A N 1
ATOM 998 C CA . LEU A 1 125 ? 0.791 0.524 -9.475 1.00 93.50 125 LEU A CA 1
ATOM 999 C C . LEU A 1 125 ? 0.135 0.012 -10.758 1.00 93.50 125 LEU A C 1
ATOM 1001 O O . LEU A 1 125 ? -0.836 0.611 -11.211 1.00 93.50 125 LEU A O 1
ATOM 1005 N N . PHE A 1 126 ? 0.660 -1.071 -11.339 1.00 92.75 126 PHE A N 1
ATOM 1006 C CA . PHE A 1 126 ? 0.087 -1.660 -12.546 1.00 92.75 126 PHE A CA 1
ATOM 1007 C C . PHE A 1 126 ? -1.349 -2.114 -12.293 1.00 92.75 126 PHE A C 1
ATOM 1009 O O . PHE A 1 126 ? -2.250 -1.698 -13.016 1.00 92.75 126 PHE A O 1
ATOM 1016 N N . ASP A 1 127 ? -1.572 -2.874 -11.222 1.00 88.25 127 ASP A N 1
ATOM 1017 C CA . ASP A 1 127 ? -2.898 -3.404 -10.907 1.00 88.25 127 ASP A CA 1
ATOM 1018 C C . ASP A 1 127 ? -3.881 -2.304 -10.477 1.00 88.25 127 ASP A C 1
ATOM 1020 O O . ASP A 1 127 ? -5.057 -2.360 -10.832 1.00 88.25 127 ASP A O 1
ATOM 1024 N N . LEU A 1 128 ? -3.421 -1.251 -9.786 1.00 87.50 128 LEU A N 1
ATOM 1025 C CA . LEU A 1 128 ? -4.268 -0.088 -9.489 1.00 87.50 128 LEU A CA 1
ATOM 1026 C C . LEU A 1 128 ? -4.716 0.645 -10.764 1.00 87.50 128 LEU A C 1
ATOM 1028 O O . LEU A 1 128 ? -5.876 1.048 -10.862 1.00 87.50 128 LEU A O 1
ATOM 1032 N N . MET A 1 129 ? -3.814 0.824 -11.734 1.00 88.12 129 MET A N 1
ATOM 1033 C CA . MET A 1 129 ? -4.136 1.464 -13.014 1.00 88.12 129 MET A CA 1
ATOM 1034 C C . MET A 1 129 ? -5.060 0.588 -13.861 1.00 88.12 129 MET A C 1
ATOM 1036 O O . MET A 1 129 ? -6.065 1.078 -14.368 1.00 88.12 129 MET A O 1
ATOM 1040 N N . GLU A 1 130 ? -4.779 -0.712 -13.952 1.00 85.88 130 GLU A N 1
ATOM 1041 C CA . GLU A 1 130 ? -5.631 -1.657 -14.673 1.00 85.88 130 GLU A CA 1
ATOM 1042 C C . GLU A 1 130 ? -7.041 -1.719 -14.056 1.00 85.88 130 GLU A C 1
ATOM 1044 O O . GLU A 1 130 ? -8.049 -1.738 -14.767 1.00 85.88 130 GLU A O 1
ATOM 1049 N N . ALA A 1 131 ? -7.135 -1.695 -12.721 1.00 79.75 131 ALA A N 1
ATOM 1050 C CA . ALA A 1 131 ? -8.406 -1.654 -12.010 1.00 79.75 131 ALA A CA 1
ATOM 1051 C C . ALA A 1 131 ? -9.207 -0.376 -12.297 1.00 79.75 131 ALA A C 1
ATOM 1053 O O . ALA A 1 131 ? -10.429 -0.463 -12.411 1.00 79.75 131 ALA A O 1
ATOM 1054 N N . ARG A 1 132 ? -8.546 0.784 -12.417 1.00 81.88 132 ARG A N 1
ATOM 1055 C CA . ARG A 1 132 ? -9.176 2.050 -12.823 1.00 81.88 132 ARG A CA 1
ATOM 1056 C C . ARG A 1 132 ? -9.707 1.967 -14.255 1.00 81.88 132 ARG A C 1
ATOM 1058 O O . ARG A 1 132 ? -10.864 2.302 -14.495 1.00 81.88 132 ARG A O 1
ATOM 1065 N N . ASP A 1 133 ? -8.888 1.499 -15.192 1.00 80.81 133 ASP A N 1
ATOM 1066 C CA . ASP A 1 133 ? -9.231 1.504 -16.619 1.00 80.81 133 ASP A CA 1
ATOM 1067 C C . ASP A 1 133 ? -10.417 0.569 -16.913 1.00 80.81 133 ASP A C 1
ATOM 1069 O O . ASP A 1 133 ? -11.361 0.960 -17.595 1.00 80.81 133 ASP A O 1
ATOM 1073 N N . LYS A 1 134 ? -10.472 -0.602 -16.261 1.00 74.50 134 LYS A N 1
ATOM 1074 C CA . LYS A 1 134 ? -11.623 -1.528 -16.333 1.00 74.50 134 LYS A CA 1
ATOM 1075 C C . LYS A 1 134 ? -12.937 -0.955 -15.782 1.00 74.50 134 LYS A C 1
ATOM 1077 O O . LYS A 1 134 ? -13.999 -1.527 -16.029 1.00 74.50 134 LYS A O 1
ATOM 1082 N N . VAL A 1 135 ? -12.880 0.099 -14.967 1.00 64.50 135 VAL A N 1
ATOM 1083 C CA . VAL A 1 135 ? -14.067 0.789 -14.433 1.00 64.50 135 VAL A CA 1
ATOM 1084 C C . VAL A 1 135 ? -14.542 1.867 -15.400 1.00 64.50 135 VAL A C 1
ATOM 1086 O O . VAL A 1 135 ? -15.744 2.047 -15.530 1.00 64.50 135 VAL A O 1
ATOM 1089 N N . ALA A 1 136 ? -13.625 2.535 -16.104 1.00 60.19 136 ALA A N 1
ATOM 1090 C CA . ALA A 1 136 ? -13.954 3.560 -17.093 1.00 60.19 136 ALA A CA 1
ATOM 1091 C C . ALA A 1 136 ? -14.621 2.999 -18.367 1.00 60.19 136 ALA A C 1
ATOM 1093 O O . ALA A 1 136 ? -15.294 3.737 -19.079 1.00 60.19 136 ALA A O 1
ATOM 1094 N N . GLU A 1 137 ? -14.443 1.707 -18.658 1.00 58.81 137 GLU A N 1
ATOM 1095 C CA . GLU A 1 137 ? -15.059 1.009 -19.801 1.00 58.81 137 GLU A CA 1
ATOM 1096 C C . GLU A 1 137 ? -16.520 0.563 -19.568 1.00 58.81 137 GLU A C 1
ATOM 1098 O O . GLU A 1 137 ? -17.135 0.000 -20.476 1.00 58.81 137 GLU A O 1
ATOM 1103 N N . LYS A 1 138 ? -17.075 0.767 -18.365 1.00 52.91 138 LYS A N 1
ATOM 1104 C CA . LYS A 1 138 ? -18.448 0.386 -17.991 1.00 52.91 138 LYS A CA 1
ATOM 1105 C C . LYS A 1 138 ? -19.362 1.592 -17.846 1.00 52.91 138 LYS A C 1
ATOM 1107 O O . LYS A 1 138 ? -20.549 1.429 -18.203 1.00 52.91 138 LYS A O 1
#

Sequence (138 aa):
MKKTKSIELDNGSFIKIMSRPHKVTISIYPISEITVELYAHAKAKIAGKAEEYLKAVQEAADNAWPNIKPKVADSWGADYAEMYDTKRDVNYEIGGLRTIVQICGYPEDDQANYDFNKRRMQSYLFDLMEARDKVAEK

Foldseek 3Di:
DKDWDKDAAPPRKIWIWIADAQKIKIKTGDPDDCPPVNQQPDWGWPAPCLVVVLVSLVVRLCRNPPPQAADAQDDPLQDQQWDADPVQRDIWGFAQALRTTTIGHDDPPGIDMRMDGSSNSSNRSNRSVVSVVVNVVD

pLDDT: mean 77.64, std 15.79, range [42.94, 96.69]